Protein AF-A5CTD5-F1 (afdb_monomer)

Foldseek 3Di:
DDQDCAAPVDRDSQDQPSRHHPVRVLCLCPPDPDRDLVNVLVVQDDPVQCVLAVHDSVLSSQQCVLLSQAAPQPSHHGFNHFDFDCVAPHPDGHYLQGGLGRHHPVLNVVCVVQVLDLVSLVVCLVVVPVVNVSSVSSNVSSVQSVVCVVVVPSGDHPPPPDDD

Mean predicted aligned error: 7.8 Å

Structure (mmCIF, N/CA/C/O backbone):
data_AF-A5CTD5-F1
#
_entry.id   AF-A5CTD5-F1
#
loop_
_atom_site.group_PDB
_atom_site.id
_atom_site.type_symbol
_atom_site.label_atom_id
_atom_site.label_alt_id
_atom_site.label_comp_id
_atom_site.label_asym_id
_atom_site.label_entity_id
_atom_site.label_seq_id
_atom_site.pdbx_PDB_ins_co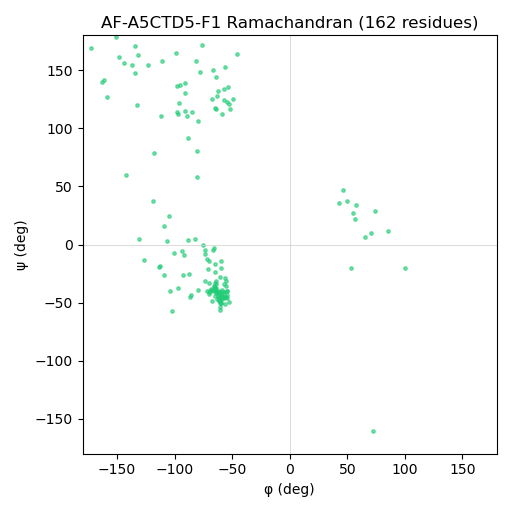de
_atom_site.Cartn_x
_atom_site.Cartn_y
_atom_site.Cartn_z
_atom_site.occupancy
_atom_site.B_iso_or_equiv
_atom_site.auth_seq_id
_atom_site.auth_comp_id
_atom_site.auth_asym_id
_atom_site.auth_atom_id
_atom_site.pdbx_PDB_model_num
ATOM 1 N N . MET A 1 1 ? 15.452 17.173 -16.304 1.00 39.34 1 MET A N 1
ATOM 2 C CA . MET A 1 1 ? 15.015 16.400 -17.486 1.00 39.34 1 MET A CA 1
ATOM 3 C C . MET A 1 1 ? 13.495 16.415 -17.515 1.00 39.34 1 MET A C 1
ATOM 5 O O . MET A 1 1 ? 12.887 16.078 -16.509 1.00 39.34 1 MET A O 1
ATOM 9 N N . SER A 1 2 ? 12.892 16.919 -18.594 1.00 44.25 2 SER A N 1
ATOM 10 C CA . SER A 1 2 ? 11.433 17.045 -18.726 1.00 44.25 2 SER A CA 1
ATOM 11 C C . SER A 1 2 ? 10.807 15.649 -18.751 1.00 44.25 2 SER A C 1
ATOM 13 O O . SER A 1 2 ? 11.133 14.856 -19.633 1.00 44.25 2 SER A O 1
ATOM 15 N N . VAL A 1 3 ? 9.967 15.326 -17.765 1.00 53.38 3 VAL A N 1
ATOM 16 C CA . VAL A 1 3 ? 9.230 14.055 -17.715 1.00 53.38 3 VAL A CA 1
ATOM 17 C C . VAL A 1 3 ? 8.412 13.957 -19.000 1.00 53.38 3 VAL A C 1
ATOM 19 O O . VAL A 1 3 ? 7.654 14.879 -19.314 1.00 53.38 3 VAL A O 1
ATOM 22 N N . LYS A 1 4 ? 8.584 12.877 -19.772 1.00 56.62 4 LYS A N 1
ATOM 23 C CA . LYS A 1 4 ? 7.749 12.619 -20.950 1.00 56.62 4 LYS A CA 1
ATOM 24 C C . LYS A 1 4 ? 6.283 12.706 -20.511 1.00 56.62 4 LYS A C 1
ATOM 26 O O . LYS A 1 4 ? 5.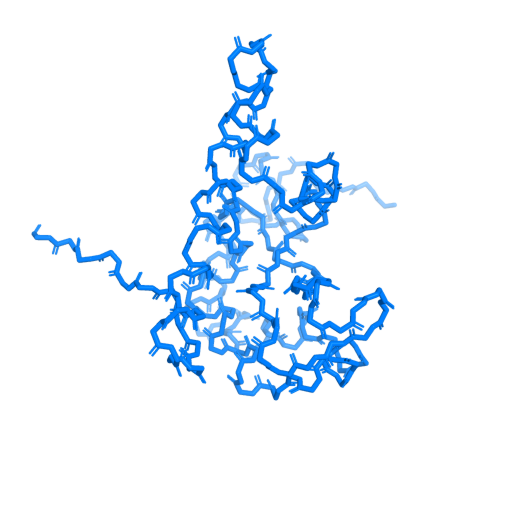851 11.950 -19.647 1.00 56.62 4 LYS A O 1
ATOM 31 N N . LYS A 1 5 ? 5.537 13.671 -21.062 1.00 76.69 5 LYS A N 1
ATOM 32 C CA . LYS A 1 5 ? 4.122 13.917 -20.715 1.00 76.69 5 LYS A CA 1
ATOM 33 C C . LYS A 1 5 ? 3.177 12.857 -21.287 1.00 76.69 5 LYS A C 1
ATOM 35 O O . LYS A 1 5 ? 1.979 12.912 -21.032 1.00 76.69 5 LYS A O 1
ATOM 40 N N . THR A 1 6 ? 3.712 11.934 -22.076 1.00 88.19 6 THR A N 1
ATOM 41 C CA . THR A 1 6 ? 3.002 10.871 -22.778 1.00 88.19 6 THR A CA 1
ATOM 42 C C . THR A 1 6 ? 3.771 9.567 -22.662 1.00 88.19 6 THR A C 1
ATOM 44 O O . THR A 1 6 ? 4.990 9.560 -22.455 1.00 88.19 6 THR A O 1
ATOM 47 N N . CYS A 1 7 ? 3.042 8.463 -22.775 1.00 88.69 7 CYS A N 1
ATOM 48 C CA . CYS A 1 7 ? 3.608 7.137 -22.690 1.00 88.69 7 CYS A CA 1
ATOM 49 C C . CYS A 1 7 ? 4.587 6.914 -23.846 1.00 88.69 7 CYS A C 1
ATOM 51 O O . CYS A 1 7 ? 4.375 7.392 -24.957 1.00 88.69 7 CYS A O 1
ATOM 53 N N . VAL A 1 8 ? 5.674 6.183 -23.598 1.00 86.81 8 VAL A N 1
ATOM 54 C CA . VAL A 1 8 ? 6.659 5.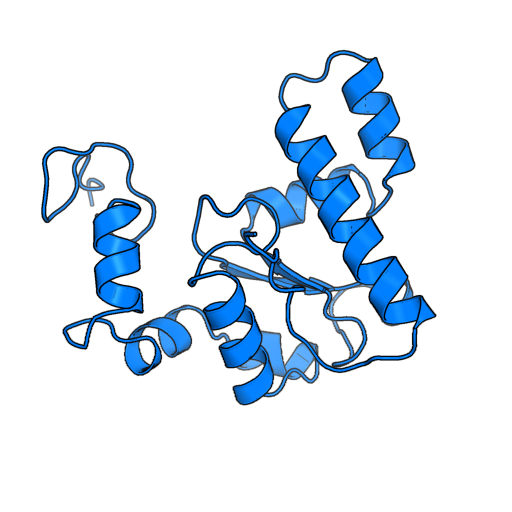873 -24.645 1.00 86.81 8 VAL A CA 1
ATOM 55 C C . VAL A 1 8 ? 6.133 4.893 -25.698 1.00 86.81 8 VAL A C 1
ATOM 57 O O . VAL A 1 8 ? 6.732 4.799 -26.764 1.00 86.81 8 VAL A O 1
ATOM 60 N N . HIS A 1 9 ? 5.015 4.216 -25.420 1.00 84.75 9 HIS A N 1
ATOM 61 C CA . HIS A 1 9 ? 4.379 3.249 -26.319 1.00 84.75 9 HIS A CA 1
ATOM 62 C C . HIS A 1 9 ? 3.013 3.709 -26.862 1.00 84.75 9 HIS A C 1
ATOM 64 O O . HIS A 1 9 ? 2.567 3.194 -27.882 1.00 84.75 9 HIS A O 1
ATOM 70 N N . CYS A 1 10 ? 2.343 4.693 -26.241 1.00 87.69 10 CYS A N 1
ATOM 71 C CA . CYS A 1 10 ? 1.040 5.185 -26.710 1.00 87.69 10 CYS A CA 1
ATOM 72 C C . CYS A 1 10 ? 0.770 6.660 -26.373 1.00 87.69 10 CYS A C 1
ATOM 74 O O . CYS A 1 10 ? 1.547 7.326 -25.696 1.00 87.69 10 CYS A O 1
ATOM 76 N N . ALA A 1 11 ? -0.386 7.174 -26.801 1.00 91.25 11 ALA A N 1
ATOM 77 C CA . ALA A 1 11 ? -0.785 8.567 -26.583 1.00 91.25 11 ALA A CA 1
ATOM 78 C C . ALA A 1 11 ? -1.245 8.893 -25.143 1.00 91.25 11 ALA A C 1
ATOM 80 O O . ALA A 1 11 ? -1.596 10.037 -24.855 1.00 91.25 11 ALA A O 1
ATOM 81 N N . SER A 1 12 ? -1.263 7.916 -24.227 1.00 88.81 12 SER A N 1
ATOM 82 C CA . SER A 1 12 ? -1.708 8.140 -22.846 1.00 88.81 12 SER A CA 1
ATOM 83 C C . SER A 1 12 ? -0.820 9.152 -22.127 1.00 88.81 12 SER A C 1
ATOM 85 O O . SER A 1 12 ? 0.400 9.021 -22.121 1.00 88.81 12 SER A O 1
ATOM 87 N N . THR A 1 13 ? -1.433 10.125 -21.456 1.00 89.12 13 THR A N 1
ATOM 88 C CA . THR A 1 13 ? -0.748 11.102 -20.593 1.00 89.12 13 THR A CA 1
ATOM 89 C C . THR A 1 13 ? -0.712 10.682 -19.121 1.00 89.12 13 THR A C 1
ATOM 91 O O . THR A 1 13 ? -0.079 11.338 -18.294 1.00 89.12 13 THR A O 1
ATOM 94 N N . ARG A 1 14 ? -1.380 9.574 -18.767 1.00 86.88 14 ARG A N 1
ATOM 95 C CA . ARG A 1 14 ? -1.373 9.005 -17.413 1.00 86.88 14 ARG A CA 1
ATOM 96 C C . ARG A 1 14 ? -0.213 8.031 -17.262 1.00 86.88 14 ARG A C 1
ATOM 98 O O . ARG A 1 14 ? -0.347 6.844 -17.554 1.00 86.88 14 ARG A O 1
ATOM 105 N N . ILE A 1 15 ? 0.912 8.562 -16.797 1.00 87.50 15 ILE A N 1
ATOM 106 C CA . ILE A 1 15 ? 2.147 7.818 -16.546 1.00 87.50 15 ILE A CA 1
ATOM 107 C C . ILE A 1 15 ? 2.173 7.314 -15.110 1.00 87.50 15 ILE A C 1
ATOM 109 O O . ILE A 1 15 ? 1.944 8.087 -14.181 1.00 87.50 15 ILE A O 1
ATOM 113 N N . VAL A 1 16 ? 2.470 6.025 -14.947 1.00 84.75 16 VAL A N 1
ATOM 114 C CA . VAL A 1 16 ? 2.566 5.369 -13.638 1.00 84.75 16 VAL A CA 1
ATOM 115 C C . VAL A 1 16 ? 4.004 5.011 -13.267 1.00 84.75 16 VAL A C 1
ATOM 117 O O . VAL A 1 16 ? 4.317 4.956 -12.083 1.00 84.75 16 VAL A O 1
ATOM 120 N N . PHE A 1 17 ? 4.889 4.814 -14.254 1.00 82.88 17 PHE A N 1
ATOM 121 C CA . PHE A 1 17 ? 6.292 4.462 -14.017 1.00 82.88 17 PHE A CA 1
ATOM 122 C C . PHE A 1 17 ? 7.174 4.791 -15.223 1.00 82.88 17 PHE A C 1
ATOM 124 O O . PHE A 1 17 ? 6.843 4.366 -16.317 1.00 82.88 17 PHE A O 1
ATOM 131 N N . GLU A 1 18 ? 8.265 5.544 -15.053 1.00 81.31 18 GLU A N 1
ATOM 132 C CA . GLU A 1 18 ? 9.312 5.779 -16.078 1.00 81.31 18 GLU A CA 1
ATOM 133 C C . GLU A 1 18 ? 8.833 6.060 -17.526 1.00 81.31 18 GLU A C 1
ATOM 135 O O . GLU A 1 18 ? 9.470 5.690 -18.508 1.00 81.31 18 GLU A O 1
ATOM 140 N N . GLY A 1 19 ? 7.708 6.763 -17.695 1.00 83.06 19 GLY A N 1
ATOM 141 C CA . GLY A 1 19 ? 7.141 7.039 -19.024 1.00 83.06 19 GLY A CA 1
ATOM 142 C C . GLY A 1 19 ? 6.235 5.931 -19.583 1.00 83.06 19 GLY A C 1
ATOM 143 O O . GLY A 1 19 ? 5.855 5.983 -20.748 1.00 83.06 19 GLY A O 1
ATOM 144 N N . LEU A 1 20 ? 5.840 4.954 -18.774 1.00 85.00 20 LEU A N 1
ATOM 145 C CA . LEU A 1 20 ? 4.847 3.925 -19.074 1.00 85.00 20 LEU A CA 1
ATOM 146 C C . LEU A 1 20 ? 3.486 4.305 -18.484 1.00 85.00 20 LEU A C 1
ATOM 148 O O . LEU A 1 20 ? 3.388 4.751 -17.335 1.00 85.00 20 LEU A O 1
ATOM 152 N N . CYS A 1 21 ? 2.420 4.118 -19.264 1.00 89.12 21 CYS A N 1
ATOM 153 C CA . CYS A 1 21 ? 1.064 4.106 -18.724 1.00 89.12 21 CYS A CA 1
ATOM 154 C C . CYS A 1 21 ? 0.785 2.773 -18.016 1.00 89.12 21 CYS A C 1
ATOM 156 O O . CYS A 1 21 ? 1.582 1.845 -18.111 1.00 89.12 21 CYS A O 1
ATOM 158 N N . ARG A 1 22 ? -0.354 2.667 -17.317 1.00 86.81 22 ARG A N 1
ATOM 159 C CA . ARG A 1 22 ? -0.730 1.443 -16.586 1.00 86.81 22 ARG A CA 1
ATOM 160 C C . ARG A 1 22 ? -0.678 0.191 -17.462 1.00 86.81 22 ARG A C 1
ATOM 162 O O . ARG A 1 22 ? -0.109 -0.799 -17.036 1.00 86.81 22 ARG A O 1
ATOM 169 N N . GLU A 1 23 ? -1.283 0.245 -18.642 1.00 85.25 23 GLU A N 1
ATOM 170 C CA . GLU A 1 23 ? -1.365 -0.892 -19.565 1.00 85.25 23 GLU A CA 1
ATOM 171 C C . GLU A 1 23 ? 0.026 -1.365 -19.985 1.00 85.25 23 GLU A C 1
ATOM 173 O O . GLU A 1 23 ? 0.401 -2.483 -19.661 1.00 85.25 23 GLU A O 1
ATOM 178 N N . HIS A 1 24 ? 0.844 -0.475 -20.551 1.00 84.50 24 HIS A N 1
ATOM 179 C CA . HIS A 1 24 ? 2.206 -0.830 -20.951 1.00 84.50 24 HIS A CA 1
ATOM 180 C C . HIS A 1 24 ? 3.101 -1.205 -19.762 1.00 84.50 24 HIS A C 1
ATOM 182 O O . HIS A 1 24 ? 3.967 -2.057 -19.906 1.00 84.50 24 HIS A O 1
ATOM 188 N N . TYR A 1 25 ? 2.895 -0.631 -18.569 1.00 85.56 25 TYR A N 1
ATOM 189 C CA . TYR A 1 25 ? 3.568 -1.108 -17.357 1.00 85.56 25 TYR A CA 1
ATOM 190 C C . TYR A 1 25 ? 3.181 -2.562 -17.057 1.00 85.56 25 TYR A C 1
ATOM 192 O O . TYR A 1 25 ? 4.059 -3.392 -16.855 1.00 85.56 25 TYR A O 1
ATOM 200 N N . LEU A 1 26 ? 1.892 -2.898 -17.076 1.00 78.56 26 LEU A N 1
ATOM 201 C CA . LEU A 1 26 ? 1.429 -4.262 -16.813 1.00 78.56 26 LEU A CA 1
ATOM 202 C C . LEU A 1 26 ? 1.881 -5.259 -17.880 1.00 78.56 26 LEU A C 1
ATOM 204 O O . LEU A 1 26 ? 2.294 -6.359 -17.530 1.00 78.56 26 LEU A O 1
ATOM 208 N N . GLU A 1 27 ? 1.872 -4.878 -19.156 1.00 74.19 27 GLU A N 1
ATOM 209 C CA . GLU A 1 27 ? 2.460 -5.686 -20.229 1.00 74.19 27 GLU A CA 1
ATOM 210 C C . GLU A 1 27 ? 3.923 -5.988 -19.929 1.00 74.19 27 GLU A C 1
ATOM 212 O O . GLU A 1 27 ? 4.339 -7.143 -19.998 1.00 74.19 27 GLU A O 1
ATOM 217 N N . THR A 1 28 ? 4.694 -4.985 -19.490 1.00 69.62 28 THR A N 1
ATOM 218 C CA . THR A 1 28 ? 6.070 -5.255 -19.079 1.00 69.62 28 THR A CA 1
ATOM 219 C C . THR A 1 28 ? 6.111 -6.265 -17.930 1.00 69.62 28 THR A C 1
ATOM 221 O O . THR A 1 28 ? 6.755 -7.300 -18.089 1.00 69.62 28 THR A O 1
ATOM 224 N N . VAL A 1 29 ? 5.331 -6.050 -16.858 1.00 66.69 29 VAL A N 1
ATOM 225 C CA . VAL A 1 29 ? 5.251 -6.950 -15.693 1.00 66.69 29 VAL A CA 1
ATOM 226 C C . VAL A 1 29 ? 4.891 -8.380 -16.087 1.00 66.69 29 VAL A C 1
ATOM 228 O O . VAL A 1 29 ? 5.412 -9.290 -15.460 1.00 66.69 29 VAL A O 1
ATOM 231 N N . PHE A 1 30 ? 4.045 -8.623 -17.090 1.00 62.44 30 PHE A N 1
ATOM 232 C CA . PHE A 1 30 ? 3.462 -9.952 -17.314 1.00 62.44 30 PHE A CA 1
ATOM 233 C C . PHE A 1 30 ? 3.880 -10.669 -18.603 1.00 62.44 30 PHE A C 1
ATOM 235 O O . PHE A 1 30 ? 3.791 -11.897 -18.646 1.00 62.44 30 PHE A O 1
ATOM 242 N N . THR A 1 31 ? 4.401 -9.981 -19.625 1.00 55.06 31 THR A N 1
ATOM 243 C CA . THR A 1 31 ? 4.751 -10.600 -20.916 1.00 55.06 31 THR A CA 1
ATOM 244 C C . THR A 1 31 ? 6.245 -10.496 -21.230 1.00 55.06 31 THR A C 1
ATOM 246 O O . THR A 1 31 ? 6.651 -9.661 -22.020 1.00 55.06 31 THR A O 1
ATOM 249 N N . GLY A 1 32 ? 7.074 -11.360 -20.630 1.00 51.94 32 GLY A N 1
ATOM 250 C CA . GLY A 1 32 ? 8.316 -11.954 -21.185 1.00 51.94 32 GLY A CA 1
ATOM 251 C C . GLY A 1 32 ? 9.482 -11.123 -21.784 1.00 51.94 32 GLY A C 1
ATOM 252 O O . GLY A 1 32 ? 10.588 -11.655 -21.840 1.00 51.94 32 GLY A O 1
ATOM 253 N N . GLN A 1 33 ? 9.316 -9.869 -22.215 1.00 50.12 33 GLN A N 1
ATOM 254 C CA . GLN A 1 33 ? 10.333 -8.921 -22.713 1.00 50.12 33 GLN A CA 1
ATOM 255 C C . GLN A 1 33 ? 9.741 -7.487 -22.649 1.00 50.12 33 GLN A C 1
ATOM 257 O O . GLN A 1 33 ? 8.581 -7.333 -23.016 1.00 50.12 33 GLN A O 1
ATOM 262 N N . PRO A 1 34 ? 10.468 -6.405 -22.292 1.00 48.19 34 PRO A N 1
ATOM 263 C CA . PRO A 1 34 ? 11.768 -6.289 -21.651 1.00 48.19 34 PRO A CA 1
ATOM 264 C C . PRO A 1 34 ? 11.666 -5.880 -20.170 1.00 48.19 34 PRO A C 1
ATOM 266 O O . PRO A 1 34 ? 12.634 -5.339 -19.660 1.00 48.19 34 PRO A O 1
ATOM 269 N N . LEU A 1 35 ? 10.558 -6.119 -19.451 1.00 53.12 35 LEU A N 1
ATOM 270 C CA . LEU A 1 35 ? 10.597 -6.075 -17.978 1.00 53.12 35 LEU A CA 1
ATOM 271 C C . LEU A 1 35 ? 9.711 -7.156 -17.326 1.00 53.12 35 LEU A C 1
ATOM 273 O O . LEU A 1 35 ? 8.821 -6.832 -16.555 1.00 53.12 35 LEU A O 1
ATOM 277 N N . SER A 1 36 ? 9.971 -8.444 -17.597 1.00 60.25 36 SER A N 1
ATOM 278 C CA . SER A 1 36 ? 9.328 -9.566 -16.871 1.00 60.25 36 SER A CA 1
ATOM 279 C C . SER A 1 36 ? 9.322 -9.354 -15.338 1.00 60.25 36 SER A C 1
ATOM 281 O O . SER A 1 36 ? 10.132 -8.561 -14.843 1.00 60.25 36 SER A O 1
ATOM 283 N N . PRO A 1 37 ? 8.517 -10.078 -14.528 1.00 55.97 37 PRO A N 1
ATOM 284 C CA . PRO A 1 37 ? 8.538 -9.883 -13.076 1.00 55.97 37 PRO A CA 1
ATOM 285 C C . PRO A 1 37 ? 9.934 -10.082 -12.470 1.00 55.97 37 PRO A C 1
ATOM 287 O O . PRO A 1 37 ? 10.267 -9.452 -11.473 1.00 55.97 37 PRO A O 1
ATOM 290 N N . ASP A 1 38 ? 10.770 -10.917 -13.098 1.00 60.38 38 ASP A N 1
ATOM 291 C CA . ASP A 1 38 ? 12.181 -11.117 -12.749 1.00 60.38 38 ASP A CA 1
ATOM 292 C C . ASP A 1 38 ? 13.064 -9.880 -12.947 1.00 60.38 38 ASP A C 1
ATOM 294 O O . ASP A 1 38 ? 14.101 -9.764 -12.299 1.00 60.38 38 ASP A O 1
ATOM 298 N N . VAL A 1 39 ? 12.652 -8.956 -13.813 1.00 63.78 39 VAL A N 1
ATOM 299 C CA . VAL A 1 39 ? 13.342 -7.699 -14.126 1.00 63.78 39 VAL A CA 1
ATOM 300 C C . VAL A 1 39 ? 1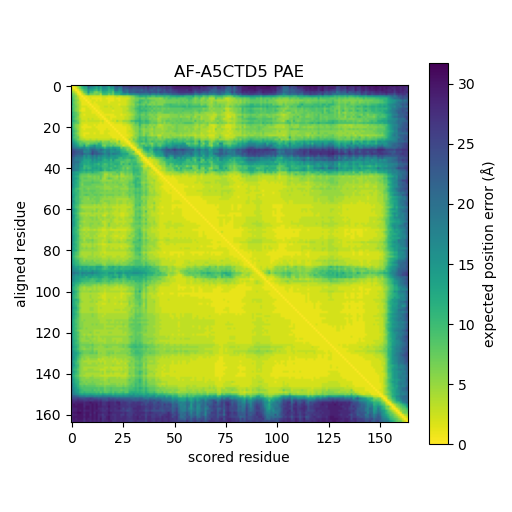2.759 -6.526 -13.334 1.00 63.78 39 VAL A C 1
ATOM 302 O O . VAL A 1 39 ? 13.523 -5.687 -12.861 1.00 63.78 39 VAL A O 1
ATOM 305 N N . LEU A 1 40 ? 11.437 -6.475 -13.126 1.00 63.94 40 LEU A N 1
ATOM 306 C CA . LEU A 1 40 ? 10.802 -5.395 -12.355 1.00 63.94 40 LEU A CA 1
ATOM 307 C C . LEU A 1 40 ? 10.904 -5.572 -10.848 1.00 63.94 40 LEU A C 1
ATOM 309 O O . LEU A 1 40 ? 11.116 -4.587 -10.147 1.00 63.94 40 LEU A O 1
ATOM 313 N N . GLU A 1 41 ? 10.765 -6.794 -10.327 1.00 67.94 41 GLU A N 1
ATOM 314 C CA . GLU A 1 41 ? 10.865 -7.027 -8.884 1.00 67.94 41 GLU A CA 1
ATOM 315 C C . GLU A 1 41 ? 12.176 -6.480 -8.300 1.00 67.94 41 GLU A C 1
ATOM 317 O O . GLU A 1 41 ? 12.085 -5.772 -7.302 1.00 67.94 41 GLU A O 1
ATOM 322 N N . PRO A 1 42 ? 13.359 -6.664 -8.926 1.00 70.06 42 PRO A N 1
ATOM 323 C CA . PRO A 1 42 ? 14.592 -6.009 -8.490 1.00 70.06 42 PRO A CA 1
ATOM 324 C C . PRO A 1 42 ? 14.533 -4.477 -8.402 1.00 70.06 42 PRO A C 1
ATOM 326 O O . PRO A 1 42 ? 15.215 -3.909 -7.555 1.00 70.06 42 PRO A O 1
ATOM 329 N N . LEU A 1 43 ? 13.746 -3.801 -9.250 1.00 72.44 43 LEU A N 1
ATOM 330 C CA . LEU A 1 43 ? 13.614 -2.336 -9.229 1.00 72.44 43 LEU A CA 1
ATOM 331 C C . LEU A 1 43 ? 12.776 -1.851 -8.041 1.00 72.44 43 LEU A C 1
ATOM 333 O O . LEU A 1 43 ? 13.020 -0.769 -7.511 1.00 72.44 43 LEU A O 1
ATOM 337 N N . PHE A 1 44 ? 11.805 -2.659 -7.609 1.00 80.19 44 PHE A N 1
ATOM 338 C CA . PHE A 1 44 ? 10.922 -2.347 -6.481 1.00 80.19 44 PHE A CA 1
ATOM 339 C C . PHE A 1 44 ? 11.339 -3.049 -5.178 1.00 80.19 44 PHE A C 1
ATOM 341 O O . PHE A 1 44 ? 10.806 -2.754 -4.109 1.00 80.19 44 PHE A O 1
ATOM 348 N N . PHE A 1 45 ? 12.319 -3.953 -5.241 1.00 86.69 45 PHE A N 1
ATOM 349 C CA . PHE A 1 45 ? 12.889 -4.641 -4.094 1.00 86.69 45 PHE A CA 1
ATOM 350 C C . PHE A 1 45 ? 14.061 -3.855 -3.515 1.00 86.69 45 PHE A C 1
ATOM 352 O O . PHE A 1 45 ? 15.157 -3.803 -4.068 1.00 86.69 45 PHE A O 1
ATOM 359 N N . ASN A 1 46 ? 13.852 -3.302 -2.324 1.00 89.38 46 ASN A N 1
ATOM 360 C CA . ASN A 1 46 ? 14.925 -2.711 -1.540 1.00 89.38 46 ASN A CA 1
ATOM 361 C C . ASN A 1 46 ? 15.429 -3.727 -0.492 1.00 89.38 46 ASN A C 1
ATOM 363 O O . ASN A 1 46 ? 14.698 -4.000 0.467 1.00 89.38 46 ASN A O 1
ATOM 367 N N . PRO A 1 47 ? 16.669 -4.250 -0.605 1.00 89.06 47 PRO A N 1
ATOM 368 C CA . PRO A 1 47 ? 17.184 -5.269 0.311 1.00 89.06 47 PRO A CA 1
ATOM 369 C C . PRO A 1 47 ? 17.343 -4.755 1.746 1.00 89.06 47 PRO A C 1
ATOM 371 O O . PRO A 1 47 ? 17.109 -5.509 2.688 1.00 89.06 47 PRO A O 1
ATOM 374 N N . TRP A 1 48 ? 17.678 -3.474 1.930 1.00 89.94 48 TRP A N 1
ATOM 375 C CA . TRP A 1 48 ? 17.792 -2.861 3.255 1.00 89.94 48 TRP A CA 1
ATOM 376 C C . TRP A 1 48 ? 16.433 -2.770 3.935 1.00 89.94 48 TRP A C 1
ATOM 378 O O . TRP A 1 48 ? 16.274 -3.203 5.074 1.00 89.94 48 TRP A O 1
ATOM 388 N N . SER A 1 49 ? 15.431 -2.269 3.211 1.00 89.88 49 SER A N 1
ATOM 389 C CA . SER A 1 49 ? 14.060 -2.210 3.717 1.00 89.88 49 SER A CA 1
ATOM 390 C C . SER A 1 49 ? 13.532 -3.614 4.017 1.00 89.88 49 SER A C 1
ATOM 392 O O . SER A 1 49 ? 13.015 -3.861 5.104 1.00 89.88 49 SER A O 1
ATOM 394 N N . ALA A 1 50 ? 13.724 -4.574 3.109 1.00 90.75 50 ALA A N 1
ATOM 395 C CA . ALA A 1 50 ? 13.298 -5.954 3.313 1.00 90.75 50 ALA A CA 1
ATOM 396 C C . ALA A 1 50 ? 13.959 -6.592 4.549 1.00 90.75 50 ALA A C 1
ATOM 398 O O . ALA A 1 50 ? 13.267 -7.212 5.362 1.00 90.75 50 ALA A O 1
ATOM 399 N N . ALA A 1 51 ? 15.265 -6.378 4.745 1.00 90.44 51 ALA A N 1
ATOM 400 C CA . ALA A 1 51 ? 15.998 -6.857 5.914 1.00 90.44 51 ALA A CA 1
ATOM 401 C C . ALA A 1 51 ? 15.453 -6.263 7.223 1.00 90.44 51 ALA A C 1
ATOM 403 O O . ALA A 1 51 ? 15.186 -7.017 8.163 1.00 90.44 51 ALA A O 1
ATOM 404 N N . SER A 1 52 ? 15.177 -4.954 7.263 1.00 91.25 52 SER A N 1
ATOM 405 C CA . SER A 1 52 ? 14.571 -4.283 8.427 1.00 91.25 52 SER A CA 1
ATOM 406 C C . SER A 1 52 ? 13.195 -4.837 8.804 1.00 91.25 52 SER A C 1
ATOM 408 O O . SER A 1 52 ? 12.772 -4.683 9.947 1.00 91.25 52 SER A O 1
ATOM 410 N N . HIS A 1 53 ? 12.511 -5.511 7.875 1.00 91.75 53 HIS A N 1
ATOM 411 C CA . HIS A 1 53 ? 11.212 -6.152 8.096 1.00 91.75 53 HIS A CA 1
ATOM 412 C C . HIS A 1 53 ? 11.285 -7.681 8.174 1.00 91.75 53 HIS A C 1
ATOM 414 O O . HIS A 1 53 ? 10.249 -8.336 8.295 1.00 91.75 53 HIS A O 1
ATOM 420 N N . ARG A 1 54 ? 12.484 -8.278 8.094 1.00 92.12 54 ARG A N 1
ATOM 421 C CA . ARG A 1 54 ? 12.687 -9.735 7.976 1.00 92.12 54 ARG A CA 1
ATOM 422 C C . ARG A 1 54 ? 11.822 -10.347 6.865 1.00 92.12 54 ARG A C 1
ATOM 424 O O . ARG A 1 54 ? 11.260 -11.433 7.019 1.00 92.12 54 ARG A O 1
ATOM 431 N N . LEU A 1 55 ? 11.669 -9.607 5.769 1.00 91.12 55 LEU A N 1
ATOM 432 C CA . LEU A 1 55 ? 10.895 -10.001 4.604 1.00 91.12 55 LEU A CA 1
ATOM 433 C C . LEU A 1 55 ? 11.817 -10.728 3.624 1.00 91.12 55 LEU A C 1
ATOM 435 O O . LEU A 1 55 ? 12.741 -10.126 3.085 1.00 91.12 55 LEU A O 1
ATOM 439 N N . SER A 1 56 ? 11.575 -12.020 3.385 1.00 91.00 56 SER A N 1
ATOM 440 C CA . SER A 1 56 ? 12.329 -12.745 2.359 1.00 91.00 56 SER A CA 1
ATOM 441 C C . SER A 1 56 ? 11.998 -12.211 0.966 1.00 91.00 56 SER A C 1
ATOM 443 O O . SER A 1 56 ? 10.868 -11.782 0.709 1.00 91.00 56 SER A O 1
ATOM 445 N N . ARG A 1 57 ? 12.967 -12.293 0.050 1.00 88.25 57 ARG A N 1
ATOM 446 C CA . ARG A 1 57 ? 12.776 -11.901 -1.350 1.00 88.25 57 ARG A CA 1
ATOM 447 C C . ARG A 1 57 ? 11.624 -12.664 -2.008 1.00 88.25 57 ARG A C 1
ATOM 449 O O . ARG A 1 57 ? 10.781 -12.055 -2.651 1.00 88.25 57 ARG A O 1
ATOM 456 N N . ASP A 1 58 ? 11.492 -13.963 -1.744 1.00 87.44 58 ASP A N 1
ATOM 457 C CA . ASP A 1 58 ? 10.380 -14.762 -2.280 1.00 87.44 58 ASP A CA 1
ATOM 458 C C . ASP A 1 58 ? 9.013 -14.304 -1.761 1.00 87.44 58 ASP A C 1
ATOM 460 O O . ASP A 1 58 ? 8.020 -14.316 -2.490 1.00 87.44 58 ASP A O 1
ATOM 464 N N . ARG A 1 59 ? 8.927 -13.888 -0.487 1.00 88.69 59 ARG A N 1
ATOM 465 C CA . ARG A 1 59 ? 7.682 -13.334 0.063 1.00 88.69 59 ARG A CA 1
ATOM 466 C C . ARG A 1 59 ? 7.395 -11.963 -0.543 1.00 88.69 59 ARG A C 1
ATOM 468 O O . ARG A 1 59 ? 6.251 -11.726 -0.911 1.00 88.69 59 ARG A O 1
ATOM 475 N N . HIS A 1 60 ? 8.405 -11.107 -0.686 1.00 91.44 60 HIS A N 1
ATOM 476 C CA . HIS A 1 60 ? 8.273 -9.823 -1.376 1.00 91.44 60 HIS A CA 1
ATOM 477 C C . HIS A 1 60 ? 7.749 -10.011 -2.806 1.00 91.44 60 HIS A C 1
ATOM 479 O O . HIS A 1 60 ? 6.715 -9.451 -3.161 1.00 91.44 60 HIS A O 1
ATOM 485 N N . ARG A 1 61 ? 8.384 -10.893 -3.584 1.00 87.06 61 ARG A N 1
ATOM 486 C CA . ARG A 1 61 ? 7.972 -11.224 -4.949 1.00 87.06 61 ARG A CA 1
ATOM 487 C C . ARG A 1 61 ? 6.536 -11.734 -5.021 1.00 87.06 61 ARG A C 1
ATOM 489 O O . ARG A 1 61 ? 5.779 -11.279 -5.869 1.00 87.06 61 ARG A O 1
ATOM 496 N N . ARG A 1 62 ? 6.129 -12.650 -4.133 1.00 87.62 62 ARG A N 1
ATOM 497 C CA . ARG A 1 62 ? 4.736 -13.132 -4.091 1.00 87.62 62 ARG A CA 1
ATOM 498 C C . ARG A 1 62 ? 3.744 -12.007 -3.818 1.00 87.62 62 ARG A C 1
ATOM 500 O O . ARG A 1 62 ? 2.692 -11.979 -4.443 1.00 87.62 62 ARG A O 1
ATOM 507 N N . MET A 1 63 ? 4.075 -11.085 -2.914 1.00 90.75 63 MET A N 1
ATOM 508 C CA . MET A 1 63 ? 3.231 -9.920 -2.642 1.00 90.75 63 MET A CA 1
ATOM 509 C C . MET A 1 63 ? 3.134 -9.001 -3.861 1.00 90.75 63 MET A C 1
ATOM 511 O O . MET A 1 63 ? 2.035 -8.586 -4.199 1.00 90.75 63 MET A O 1
ATOM 515 N N . PHE A 1 64 ? 4.261 -8.737 -4.526 1.00 89.25 64 PHE A N 1
ATOM 516 C CA . PHE A 1 64 ? 4.322 -7.918 -5.736 1.00 89.25 64 PHE A CA 1
ATOM 517 C C . PHE A 1 64 ? 3.484 -8.519 -6.870 1.00 89.25 64 PHE A C 1
ATOM 519 O O . PHE A 1 64 ? 2.663 -7.834 -7.467 1.00 89.25 64 PHE A O 1
ATOM 526 N N . LEU A 1 65 ? 3.634 -9.818 -7.135 1.00 84.56 65 LEU A N 1
ATOM 527 C CA . LEU A 1 65 ? 2.870 -10.516 -8.172 1.00 84.56 65 LEU A CA 1
ATOM 528 C C . LEU A 1 65 ? 1.371 -10.540 -7.877 1.00 84.56 65 LEU A C 1
ATOM 530 O O . LEU A 1 65 ? 0.564 -10.360 -8.783 1.00 84.56 65 LEU A O 1
ATOM 534 N N . ALA A 1 66 ? 0.991 -10.747 -6.618 1.00 86.56 66 ALA A N 1
ATOM 535 C CA . ALA A 1 66 ? -0.412 -10.866 -6.249 1.00 86.56 66 ALA A CA 1
ATOM 536 C C . ALA A 1 66 ? -1.186 -9.539 -6.312 1.00 86.56 66 ALA A C 1
ATOM 538 O O . ALA A 1 66 ? -2.411 -9.545 -6.249 1.00 86.56 66 ALA A O 1
ATOM 539 N N . THR A 1 67 ? -0.485 -8.414 -6.439 1.00 87.88 67 THR A N 1
ATOM 540 C CA . THR A 1 67 ? -1.072 -7.095 -6.700 1.00 87.88 67 THR A CA 1
ATOM 541 C C . THR A 1 67 ? -0.769 -6.607 -8.111 1.00 87.88 67 THR A C 1
ATOM 543 O O . THR A 1 67 ? -0.901 -5.418 -8.387 1.00 87.88 67 THR A O 1
ATOM 546 N N . GLU A 1 68 ? -0.332 -7.497 -9.000 1.00 85.06 68 GLU A N 1
ATOM 547 C CA . GLU A 1 68 ? 0.027 -7.161 -10.377 1.00 85.06 68 GLU A CA 1
ATOM 548 C C . GLU A 1 68 ? 1.117 -6.090 -10.506 1.00 85.06 68 GLU A C 1
ATOM 550 O O . GLU A 1 68 ? 1.110 -5.251 -11.402 1.00 85.06 68 GLU A O 1
ATOM 555 N N . GLY A 1 69 ? 2.060 -6.087 -9.566 1.00 85.81 69 GLY A N 1
ATOM 556 C CA . GLY A 1 69 ? 3.098 -5.067 -9.466 1.00 85.81 69 GLY A CA 1
ATOM 557 C C . GLY A 1 69 ? 2.579 -3.705 -9.007 1.00 85.81 69 GLY A C 1
ATOM 558 O O . GLY A 1 69 ? 3.316 -2.728 -9.025 1.00 85.81 69 GLY A O 1
ATOM 559 N N . MET A 1 70 ? 1.325 -3.612 -8.565 1.00 90.06 70 MET A N 1
ATOM 560 C CA . MET A 1 70 ? 0.720 -2.373 -8.086 1.00 90.06 70 MET A CA 1
ATOM 561 C C . MET A 1 70 ? 0.727 -2.284 -6.561 1.00 90.06 70 MET A C 1
ATOM 563 O O . MET A 1 70 ? 0.914 -3.256 -5.831 1.00 90.06 70 MET A O 1
ATOM 567 N N . CYS A 1 71 ? 0.487 -1.079 -6.060 1.00 95.12 71 CYS A N 1
ATOM 568 C CA . CYS A 1 71 ? 0.235 -0.802 -4.657 1.00 95.12 71 CYS A CA 1
ATOM 569 C C . CYS A 1 71 ? -0.926 -1.661 -4.143 1.00 95.12 71 CYS A C 1
ATOM 571 O O . CYS A 1 71 ? -2.053 -1.514 -4.612 1.00 95.12 71 CYS A O 1
ATOM 573 N N . GLY A 1 72 ? -0.678 -2.460 -3.106 1.00 95.75 72 GLY A N 1
ATOM 574 C CA . GLY A 1 72 ? -1.664 -3.343 -2.480 1.00 95.75 72 GLY A CA 1
ATOM 575 C C . GLY A 1 72 ? -2.828 -2.641 -1.775 1.00 95.75 72 GLY A C 1
ATOM 576 O O . GLY A 1 72 ? -3.723 -3.318 -1.286 1.00 95.75 72 GLY A O 1
ATOM 577 N N . LEU A 1 73 ? -2.834 -1.303 -1.727 1.00 96.56 73 LEU A N 1
ATOM 578 C CA . LEU A 1 73 ? -3.973 -0.510 -1.257 1.00 96.56 73 LEU A CA 1
ATOM 579 C C . LEU A 1 73 ? -4.760 0.099 -2.423 1.00 96.56 73 LEU A C 1
ATOM 581 O O . LEU A 1 73 ? -5.967 -0.100 -2.521 1.00 96.56 73 LEU A O 1
ATOM 585 N N . CYS A 1 74 ? -4.120 0.888 -3.295 1.00 95.56 74 CYS A N 1
ATOM 586 C CA . CYS A 1 74 ? -4.858 1.636 -4.320 1.00 95.56 74 CYS A CA 1
ATOM 587 C C . CYS A 1 74 ? -4.997 0.913 -5.661 1.00 95.56 74 CYS A C 1
ATOM 589 O O . CYS A 1 74 ? -5.956 1.213 -6.372 1.00 95.56 74 CYS A O 1
ATOM 591 N N . LEU A 1 75 ? -4.068 0.008 -5.997 1.00 92.62 75 LEU A N 1
ATOM 592 C CA . LEU A 1 75 ? -3.932 -0.667 -7.297 1.00 92.62 75 LEU A CA 1
ATOM 593 C C . LEU A 1 75 ? -3.778 0.283 -8.508 1.00 92.62 75 LEU A C 1
ATOM 595 O O . LEU A 1 75 ? -4.072 -0.086 -9.642 1.00 92.62 75 LEU A O 1
ATOM 599 N N . VAL A 1 76 ? -3.332 1.524 -8.271 1.00 89.06 76 VAL A N 1
ATOM 600 C CA . VAL A 1 76 ? -3.184 2.562 -9.317 1.00 89.06 76 VAL A CA 1
ATOM 601 C C . VAL A 1 76 ? -1.729 2.786 -9.727 1.00 89.06 76 VAL A C 1
ATOM 603 O O . VAL A 1 76 ? -1.453 3.010 -10.900 1.00 89.06 76 VAL A O 1
ATOM 606 N N . MET A 1 77 ? -0.817 2.774 -8.756 1.00 90.38 77 MET A N 1
ATOM 607 C CA . MET A 1 77 ? 0.607 3.069 -8.939 1.00 90.38 77 MET A CA 1
ATOM 608 C C . MET A 1 77 ? 1.437 1.881 -8.457 1.00 90.38 77 MET A C 1
ATOM 610 O O . MET A 1 77 ? 0.965 1.189 -7.547 1.00 90.38 77 MET A O 1
ATOM 614 N N . PRO A 1 78 ? 2.660 1.682 -8.972 1.00 90.19 78 PRO A N 1
ATOM 615 C CA . PRO A 1 78 ? 3.596 0.717 -8.410 1.00 90.19 78 PRO A CA 1
ATOM 616 C C . PRO A 1 78 ? 3.870 0.977 -6.919 1.00 90.19 78 PRO A C 1
ATOM 618 O O . PRO A 1 78 ? 3.729 2.113 -6.452 1.00 90.19 78 PRO A O 1
ATOM 621 N N . PRO A 1 79 ? 4.221 -0.054 -6.139 1.00 92.88 79 PRO A N 1
ATOM 622 C CA . PRO A 1 79 ? 4.599 0.117 -4.748 1.00 92.88 79 PRO A CA 1
ATOM 623 C C . PRO A 1 79 ? 6.030 0.650 -4.629 1.00 92.88 79 PRO A C 1
ATOM 625 O O . PRO A 1 79 ? 6.899 0.294 -5.419 1.00 92.88 79 PRO A O 1
ATOM 628 N N . GLU A 1 80 ? 6.298 1.436 -3.588 1.00 92.38 80 GLU A N 1
ATOM 629 C CA . GLU A 1 80 ? 7.657 1.899 -3.267 1.00 92.38 80 GLU A CA 1
ATOM 630 C C . GLU A 1 80 ? 8.073 1.589 -1.820 1.00 92.38 80 GLU A C 1
ATOM 632 O O . GLU A 1 80 ? 9.250 1.699 -1.476 1.00 92.38 80 GLU A O 1
ATOM 637 N N . VAL A 1 81 ? 7.129 1.212 -0.948 1.00 93.62 81 VAL A N 1
ATOM 638 C CA . VAL A 1 81 ? 7.392 0.982 0.479 1.00 93.62 81 VAL A CA 1
ATOM 639 C C . VAL A 1 81 ? 6.757 -0.311 0.989 1.00 93.62 81 VAL A C 1
ATOM 641 O O . VAL A 1 81 ? 5.683 -0.725 0.546 1.00 93.62 81 VAL A O 1
ATOM 644 N N . ILE A 1 82 ? 7.428 -0.938 1.959 1.00 95.12 82 ILE A N 1
ATOM 645 C CA . ILE A 1 82 ? 6.895 -2.069 2.724 1.00 95.12 82 ILE A CA 1
ATOM 646 C C . ILE A 1 82 ? 6.074 -1.493 3.872 1.00 95.12 82 ILE A C 1
ATOM 648 O O . ILE A 1 82 ? 6.621 -0.866 4.777 1.00 95.12 82 ILE A O 1
ATOM 652 N N . ASP A 1 83 ? 4.770 -1.725 3.837 1.00 96.00 83 ASP A N 1
ATOM 653 C CA . ASP A 1 83 ? 3.861 -1.303 4.889 1.00 96.00 83 ASP A CA 1
ATOM 654 C C . ASP A 1 83 ? 3.696 -2.398 5.948 1.00 96.00 83 ASP A C 1
ATOM 656 O O . ASP A 1 83 ? 3.600 -3.596 5.642 1.00 96.00 83 ASP A O 1
ATOM 660 N N . HIS A 1 84 ? 3.664 -1.991 7.216 1.00 94.12 84 HIS A N 1
ATOM 661 C CA . HIS A 1 84 ? 3.580 -2.914 8.334 1.00 94.12 84 HIS A CA 1
ATOM 662 C C . HIS A 1 84 ? 2.817 -2.342 9.531 1.00 94.12 84 HIS A C 1
ATOM 664 O O . HIS A 1 84 ? 2.637 -1.140 9.682 1.00 94.12 84 HIS A O 1
ATOM 670 N N . ASP A 1 85 ? 2.376 -3.237 10.409 1.00 93.62 85 ASP A N 1
ATOM 671 C CA . ASP A 1 85 ? 1.653 -2.891 11.628 1.00 93.62 85 ASP A CA 1
ATOM 672 C C . ASP A 1 85 ? 2.596 -2.413 12.744 1.00 93.62 85 ASP A C 1
ATOM 674 O O . ASP A 1 85 ? 3.285 -3.211 13.394 1.00 93.62 85 ASP A O 1
ATOM 678 N N . HIS A 1 86 ? 2.586 -1.103 13.001 1.00 90.94 86 HIS A N 1
ATOM 679 C CA . HIS A 1 86 ? 3.392 -0.463 14.042 1.00 90.94 86 HIS A CA 1
ATOM 680 C C . HIS A 1 86 ? 3.022 -0.897 15.469 1.00 90.94 86 HIS A C 1
ATOM 682 O O . HIS A 1 86 ? 3.829 -0.724 16.381 1.00 90.94 86 HIS A O 1
ATOM 688 N N . LYS A 1 87 ? 1.850 -1.507 15.700 1.00 89.88 87 LYS A N 1
ATOM 689 C CA . LYS A 1 87 ? 1.516 -2.072 17.021 1.00 89.88 87 LYS A CA 1
ATOM 690 C C . LYS A 1 87 ? 2.328 -3.329 17.331 1.00 89.88 87 LYS A C 1
ATOM 692 O O . LYS A 1 87 ? 2.456 -3.693 18.494 1.00 89.88 87 LYS A O 1
ATOM 697 N N . CYS A 1 88 ? 2.867 -3.996 16.307 1.00 87.94 88 CYS A N 1
ATOM 698 C CA . CYS A 1 88 ? 3.663 -5.208 16.474 1.00 87.94 88 CYS A CA 1
ATOM 699 C C . CYS A 1 88 ? 5.146 -4.920 16.755 1.00 87.94 88 CYS A C 1
ATOM 701 O O . CYS A 1 88 ? 5.739 -5.604 17.587 1.00 87.94 88 CYS A O 1
ATOM 703 N N . CYS A 1 89 ? 5.768 -3.977 16.038 1.00 82.62 89 CYS A N 1
ATOM 704 C CA . CYS A 1 89 ? 7.222 -3.744 16.107 1.00 82.62 89 CYS A CA 1
ATOM 705 C C . CYS A 1 89 ? 7.629 -2.273 16.304 1.00 82.62 89 CYS A C 1
ATOM 707 O O . CYS A 1 89 ? 8.820 -1.984 16.350 1.00 82.62 89 CYS A O 1
ATOM 709 N N . GLY A 1 90 ? 6.681 -1.350 16.489 1.00 84.31 90 GLY A N 1
ATOM 710 C CA . GLY A 1 90 ? 6.986 0.078 16.593 1.00 84.31 90 GLY A CA 1
ATOM 711 C C . GLY A 1 90 ? 7.385 0.688 15.248 1.00 84.31 90 GLY A C 1
ATOM 712 O O . GLY A 1 90 ? 7.058 0.147 14.199 1.00 84.31 90 GLY A O 1
ATOM 713 N N . ILE A 1 91 ? 8.054 1.843 15.277 1.00 82.56 91 ILE A N 1
ATOM 714 C CA . ILE A 1 91 ? 8.475 2.581 14.076 1.00 82.56 91 ILE A CA 1
ATOM 715 C C . ILE A 1 91 ? 9.927 2.218 13.732 1.00 82.56 91 ILE A C 1
ATOM 717 O O . ILE A 1 91 ? 10.789 2.193 14.609 1.00 82.56 91 ILE A O 1
ATOM 721 N N . GLY A 1 92 ? 10.212 2.005 12.445 1.00 78.06 92 GLY A N 1
ATOM 722 C CA . GLY A 1 92 ? 11.573 1.899 11.897 1.00 78.06 92 GLY A CA 1
ATOM 723 C C . GLY A 1 92 ? 12.075 0.475 11.644 1.00 78.06 92 GLY A C 1
ATOM 724 O O . GLY A 1 92 ? 12.970 0.294 10.820 1.00 78.06 92 GLY A O 1
ATOM 725 N N . TYR A 1 93 ? 11.480 -0.537 12.275 1.00 84.12 93 TYR A N 1
ATOM 726 C CA . TYR A 1 93 ? 11.758 -1.948 12.003 1.00 84.12 93 TYR A CA 1
ATOM 727 C C . TYR A 1 93 ? 10.486 -2.788 12.119 1.00 84.12 93 TYR A C 1
ATOM 729 O O . TYR A 1 93 ? 9.542 -2.432 12.818 1.00 84.12 93 TYR A O 1
ATOM 737 N N . GLY A 1 94 ? 10.478 -3.936 11.44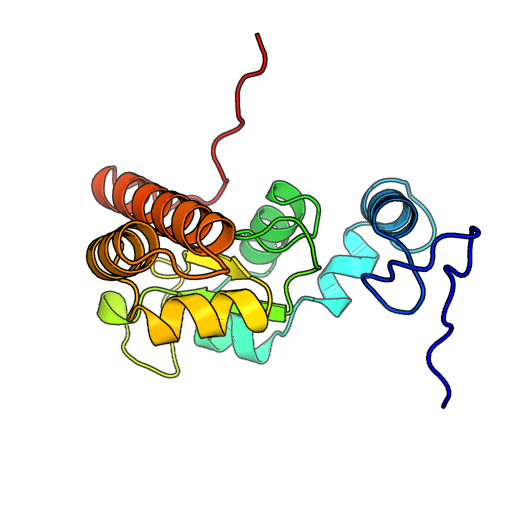8 1.00 86.62 94 GLY A N 1
ATOM 738 C CA . GLY A 1 94 ? 9.361 -4.867 11.440 1.00 86.62 94 GLY A CA 1
ATOM 739 C C . GLY A 1 94 ? 9.799 -6.312 11.639 1.00 86.62 94 GLY A C 1
ATOM 740 O O . GLY A 1 94 ? 10.976 -6.670 11.595 1.00 86.62 94 GLY A O 1
ATOM 741 N N . CYS A 1 95 ? 8.815 -7.181 11.822 1.00 85.56 95 CYS A N 1
ATOM 742 C CA . CYS A 1 95 ? 8.986 -8.617 11.680 1.00 85.56 95 CYS A CA 1
ATOM 743 C C . CYS A 1 95 ? 8.232 -9.106 10.440 1.00 85.56 95 CYS A C 1
ATOM 745 O O . CYS A 1 95 ? 7.240 -8.506 10.026 1.00 85.56 95 CYS A O 1
ATOM 747 N N . GLY A 1 96 ? 8.625 -10.259 9.896 1.00 84.62 96 GLY A N 1
ATOM 748 C CA . GLY A 1 96 ? 7.980 -10.807 8.696 1.00 84.62 96 GLY A CA 1
ATOM 749 C C . GLY A 1 96 ? 6.476 -11.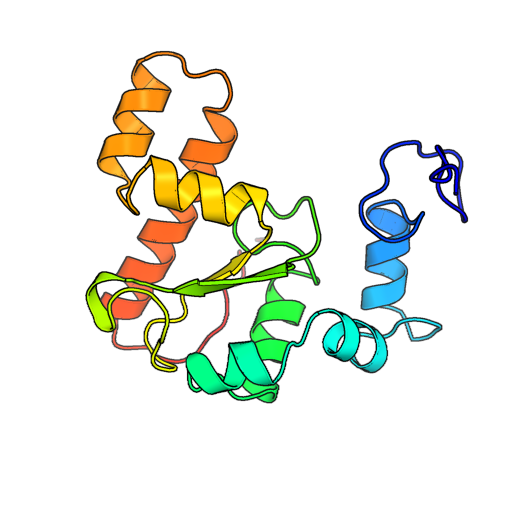083 8.860 1.00 84.62 96 GLY A C 1
ATOM 750 O O . GLY A 1 96 ? 5.774 -11.269 7.870 1.00 84.62 96 GLY A O 1
ATOM 751 N N . ARG A 1 97 ? 5.969 -11.079 10.103 1.00 87.75 97 ARG A N 1
ATOM 752 C CA . ARG A 1 97 ? 4.551 -11.266 10.450 1.00 87.75 97 ARG A CA 1
ATOM 753 C C . ARG A 1 97 ? 3.729 -9.977 10.445 1.00 87.75 97 ARG A C 1
ATOM 755 O O . ARG A 1 97 ? 2.516 -10.070 10.303 1.00 87.75 97 ARG A O 1
ATOM 762 N N . CYS A 1 98 ? 4.348 -8.814 10.654 1.00 91.94 98 CYS A N 1
ATOM 763 C CA . CYS A 1 98 ? 3.626 -7.539 10.728 1.00 91.94 98 CYS A CA 1
ATOM 764 C C . CYS A 1 98 ? 3.531 -6.829 9.379 1.00 91.94 98 CYS A C 1
ATOM 766 O O . CYS A 1 98 ? 2.812 -5.844 9.270 1.00 91.94 98 CYS A O 1
ATOM 768 N N . VAL A 1 99 ? 4.240 -7.321 8.360 1.00 93.69 99 VAL A N 1
ATOM 769 C CA . VAL A 1 99 ? 4.150 -6.809 6.991 1.00 93.69 99 VAL A CA 1
ATOM 770 C C . VAL A 1 99 ? 2.746 -7.052 6.444 1.00 93.69 99 VAL A C 1
ATOM 772 O O . VAL A 1 99 ? 2.348 -8.209 6.259 1.00 93.69 99 VAL A O 1
ATOM 775 N N . ARG A 1 100 ? 2.047 -5.952 6.151 1.00 95.25 100 ARG A N 1
ATOM 776 C CA . ARG A 1 100 ? 0.684 -5.925 5.611 1.00 95.25 100 ARG A CA 1
ATOM 777 C C . ARG A 1 100 ? 0.691 -6.013 4.084 1.00 95.25 100 ARG A C 1
ATOM 779 O O . ARG A 1 100 ? -0.041 -6.817 3.519 1.00 95.25 100 ARG A O 1
ATOM 786 N N . GLY A 1 101 ? 1.565 -5.253 3.422 1.00 94.88 101 GLY A N 1
ATOM 787 C CA . GLY A 1 101 ? 1.528 -5.084 1.969 1.00 94.88 101 GLY A CA 1
ATOM 788 C C . GLY A 1 101 ? 2.727 -4.319 1.413 1.00 94.88 101 GLY A C 1
ATOM 789 O O . GLY A 1 101 ? 3.505 -3.724 2.157 1.00 94.88 101 GLY A O 1
ATOM 790 N N . LEU A 1 102 ? 2.863 -4.336 0.087 1.00 95.88 102 LEU A N 1
ATOM 791 C CA . LEU A 1 102 ? 3.703 -3.392 -0.649 1.00 95.88 102 LEU A CA 1
ATOM 792 C C . LEU A 1 102 ? 2.791 -2.267 -1.126 1.00 95.88 102 LEU A C 1
ATOM 794 O O . LEU A 1 102 ? 1.798 -2.532 -1.802 1.00 95.88 102 LEU A O 1
ATOM 798 N N . VAL A 1 103 ? 3.073 -1.024 -0.753 1.00 97.19 103 VAL A N 1
ATOM 799 C CA . VAL A 1 103 ? 2.18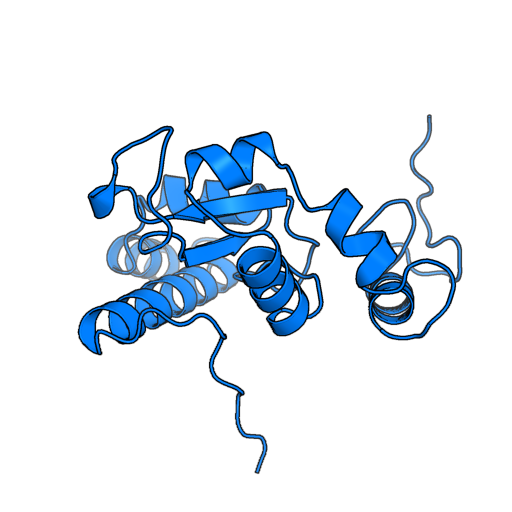6 0.108 -1.055 1.00 97.19 103 VAL A CA 1
ATOM 800 C C . VAL A 1 103 ? 2.965 1.273 -1.641 1.00 97.19 103 VAL A C 1
ATOM 802 O O . VAL A 1 103 ? 4.189 1.338 -1.533 1.00 97.19 103 VAL A O 1
ATOM 805 N N . CYS A 1 104 ? 2.250 2.207 -2.267 1.00 96.12 104 CYS A N 1
ATOM 806 C CA . CYS A 1 104 ? 2.868 3.437 -2.727 1.00 96.12 104 CYS A CA 1
ATOM 807 C C . CYS A 1 104 ? 3.016 4.470 -1.600 1.00 96.12 104 CYS A C 1
ATOM 809 O O . CYS A 1 104 ? 2.249 4.454 -0.629 1.00 96.12 104 CYS A O 1
ATOM 811 N N . VAL A 1 105 ? 3.936 5.429 -1.744 1.00 95.19 105 VAL A N 1
ATOM 812 C CA . VAL A 1 105 ? 4.214 6.468 -0.724 1.00 95.19 105 VAL A CA 1
ATOM 813 C C . VAL A 1 105 ? 2.948 7.237 -0.328 1.00 95.19 105 VAL A C 1
ATOM 815 O O . VAL A 1 105 ? 2.713 7.526 0.847 1.00 95.19 105 VAL A O 1
ATOM 818 N N . SER A 1 106 ? 2.086 7.542 -1.301 1.00 96.25 106 SER A N 1
ATOM 819 C CA . SER A 1 106 ? 0.827 8.256 -1.053 1.00 96.25 106 SER A CA 1
ATOM 820 C C . SER A 1 106 ? -0.128 7.464 -0.157 1.00 96.25 106 SER A C 1
ATOM 822 O O . SER A 1 106 ? -0.751 8.039 0.737 1.00 96.25 106 SER A O 1
ATOM 824 N N . CYS A 1 107 ? -0.224 6.151 -0.378 1.00 98.06 107 CYS A N 1
ATOM 825 C CA . CYS A 1 107 ? -1.063 5.262 0.421 1.00 98.06 107 CYS A CA 1
ATOM 826 C C . CYS A 1 107 ? -0.474 5.040 1.817 1.00 98.06 107 CYS A C 1
ATOM 828 O O . CYS A 1 107 ? -1.211 5.097 2.795 1.00 98.06 107 CYS A O 1
ATOM 830 N N . ASN A 1 108 ? 0.848 4.898 1.933 1.00 97.06 108 ASN A N 1
ATOM 831 C CA . ASN A 1 108 ? 1.521 4.828 3.231 1.00 97.06 108 ASN A CA 1
ATOM 832 C C . ASN A 1 108 ? 1.267 6.088 4.079 1.00 97.06 108 ASN A C 1
ATOM 834 O O . ASN A 1 108 ? 0.890 6.011 5.246 1.00 97.06 108 ASN A O 1
ATOM 838 N N . ASN A 1 109 ? 1.376 7.272 3.471 1.00 96.81 109 ASN A N 1
ATOM 839 C CA . ASN A 1 109 ? 1.090 8.534 4.157 1.00 96.81 109 ASN A CA 1
ATOM 840 C C . ASN A 1 109 ? -0.388 8.674 4.544 1.00 96.81 109 ASN A C 1
ATOM 842 O O . ASN A 1 109 ? -0.702 9.253 5.584 1.00 96.81 109 ASN A O 1
ATOM 846 N N . LEU A 1 110 ? -1.310 8.170 3.718 1.00 97.25 110 LEU A N 1
ATOM 847 C CA . LEU A 1 110 ? -2.730 8.102 4.064 1.00 97.25 110 LEU A CA 1
ATOM 848 C C . LEU A 1 110 ? -2.943 7.256 5.327 1.00 97.25 110 LEU A C 1
ATOM 850 O O . LEU A 1 110 ? -3.587 7.743 6.255 1.00 97.25 110 LEU A O 1
ATOM 854 N N . LEU A 1 111 ? -2.373 6.045 5.374 1.00 97.44 111 LEU A N 1
ATOM 855 C CA . LEU A 1 111 ? -2.440 5.142 6.531 1.00 97.44 111 LEU A CA 1
ATOM 856 C C . LEU A 1 111 ? -1.892 5.815 7.799 1.00 97.44 111 LEU A C 1
ATOM 858 O O . LEU A 1 111 ? -2.559 5.810 8.835 1.00 97.44 111 LEU A O 1
ATOM 862 N N . GLY A 1 112 ? -0.751 6.504 7.690 1.00 95.31 112 GLY A N 1
ATOM 863 C CA . GLY A 1 112 ? -0.174 7.286 8.786 1.00 95.31 112 GLY A CA 1
ATOM 864 C C . GLY A 1 112 ? -1.095 8.405 9.293 1.00 95.31 112 GLY A C 1
ATOM 865 O O . GLY A 1 112 ? -1.291 8.541 10.499 1.00 95.31 112 GLY A O 1
ATOM 866 N N . ARG A 1 113 ? -1.743 9.169 8.399 1.00 96.00 113 ARG A N 1
ATOM 867 C CA . ARG A 1 113 ? -2.687 10.250 8.775 1.00 96.00 113 ARG A CA 1
ATOM 868 C C . ARG A 1 113 ? -3.929 9.741 9.505 1.00 96.00 113 ARG A C 1
ATOM 870 O O . ARG A 1 113 ? -4.467 10.424 10.381 1.00 96.00 113 ARG A O 1
ATOM 877 N N . ILE A 1 114 ? -4.397 8.546 9.150 1.00 97.06 114 ILE A N 1
ATOM 878 C CA . ILE A 1 114 ? -5.490 7.879 9.867 1.00 97.06 114 ILE A CA 1
ATOM 879 C C . ILE A 1 114 ? -4.992 7.028 11.041 1.00 97.06 114 ILE A C 1
ATOM 881 O O . ILE A 1 114 ? -5.816 6.383 11.681 1.00 97.06 114 ILE A O 1
ATOM 885 N N . HIS A 1 115 ? -3.690 7.039 11.349 1.00 95.25 115 HIS A N 1
ATOM 886 C CA . HIS A 1 115 ? -3.047 6.228 12.389 1.00 95.25 115 HIS A CA 1
ATOM 887 C C . HIS A 1 115 ? -3.485 4.761 12.350 1.00 95.25 115 HIS A C 1
ATOM 889 O O . HIS A 1 115 ? -3.895 4.204 13.370 1.00 95.25 115 HIS A O 1
ATOM 895 N N . ASP A 1 116 ? -3.486 4.169 11.154 1.00 95.44 116 ASP A N 1
ATOM 896 C CA . ASP A 1 116 ? -3.868 2.770 10.946 1.00 95.44 116 ASP A CA 1
ATOM 897 C C . ASP A 1 116 ? -5.271 2.419 11.494 1.00 95.44 116 ASP A C 1
ATOM 899 O O . ASP A 1 116 ? -5.533 1.284 11.892 1.00 95.44 116 ASP A O 1
ATOM 903 N N . SER A 1 117 ? -6.186 3.398 11.566 1.00 96.44 117 SER A N 1
ATOM 904 C CA . SER A 1 117 ? -7.505 3.241 12.186 1.00 96.44 117 SER A CA 1
ATOM 905 C C . SER A 1 117 ? -8.638 3.293 11.154 1.00 96.44 117 SER A C 1
ATOM 907 O O . SER A 1 117 ? -8.982 4.382 10.674 1.00 96.44 117 SER A O 1
ATOM 909 N N . PRO A 1 118 ? -9.321 2.158 10.897 1.00 97.62 118 PRO A N 1
ATOM 910 C CA . PRO A 1 118 ? -10.529 2.135 10.072 1.00 97.62 118 PRO A CA 1
ATOM 911 C C . PRO A 1 118 ? -11.622 3.072 10.605 1.00 97.62 118 PRO A C 1
ATOM 913 O O . PRO A 1 118 ? -12.334 3.717 9.841 1.00 97.62 118 PRO A O 1
ATOM 916 N N . ALA A 1 119 ? -11.724 3.219 11.930 1.00 98.19 119 ALA A N 1
ATOM 917 C CA . ALA A 1 119 ? -12.682 4.128 12.554 1.00 98.19 119 ALA A CA 1
ATOM 918 C C . ALA A 1 119 ? -12.402 5.605 12.219 1.00 98.19 119 ALA A C 1
ATOM 920 O O . ALA A 1 119 ? -13.339 6.372 12.005 1.00 98.19 119 ALA A O 1
ATOM 921 N N . ARG A 1 120 ? -11.128 6.017 12.138 1.00 98.19 120 ARG A N 1
ATOM 922 C CA . ARG A 1 120 ? -10.764 7.384 11.720 1.00 98.19 120 ARG A CA 1
ATOM 923 C C . ARG A 1 120 ? -11.064 7.615 10.242 1.00 98.19 120 ARG A C 1
ATOM 925 O O . ARG A 1 120 ? -11.596 8.668 9.906 1.00 98.19 120 ARG A O 1
ATOM 932 N N . ALA A 1 121 ? -10.796 6.627 9.390 1.00 98.00 121 ALA A N 1
ATOM 933 C CA . ALA A 1 121 ? -11.178 6.674 7.980 1.00 98.00 121 ALA A CA 1
ATOM 934 C C . ALA A 1 121 ? -12.702 6.827 7.807 1.00 98.00 121 ALA A C 1
ATOM 936 O O . ALA A 1 121 ? -13.140 7.735 7.104 1.00 98.00 121 ALA A O 1
ATOM 937 N N . ARG A 1 122 ? -13.513 6.040 8.533 1.00 98.56 122 ARG A N 1
ATOM 938 C CA . ARG A 1 122 ? -14.986 6.152 8.523 1.00 98.56 122 ARG A CA 1
ATOM 939 C C . ARG A 1 122 ? -15.483 7.542 8.927 1.00 98.56 122 ARG A C 1
ATOM 941 O O . ARG A 1 122 ? -16.389 8.069 8.291 1.00 98.56 122 ARG A O 1
ATOM 948 N N . LYS A 1 123 ? -14.866 8.169 9.937 1.00 98.44 123 LYS A N 1
ATOM 949 C CA . LYS A 1 123 ? -15.197 9.550 10.336 1.00 98.44 123 LYS A CA 1
ATOM 950 C C . LYS A 1 123 ? -14.908 10.567 9.227 1.00 98.44 123 LYS A C 1
ATOM 952 O O . LYS A 1 123 ? -15.713 11.465 9.020 1.00 98.44 123 LYS A O 1
ATOM 957 N N . LEU A 1 124 ? -13.786 10.427 8.517 1.00 97.94 124 LEU A N 1
ATOM 958 C CA . LEU A 1 124 ? -13.435 11.314 7.401 1.00 97.94 124 LEU A CA 1
ATOM 959 C C . LEU A 1 124 ? -14.393 11.147 6.215 1.00 97.94 124 LEU A C 1
ATOM 961 O O . LEU A 1 124 ? -14.806 12.145 5.632 1.00 97.94 124 LEU A O 1
ATOM 965 N N . ILE A 1 125 ? -14.789 9.910 5.899 1.00 98.31 125 ILE A N 1
ATOM 966 C CA . ILE A 1 125 ? -15.800 9.628 4.867 1.00 98.31 125 ILE A CA 1
ATOM 967 C C . ILE A 1 125 ? -17.130 10.293 5.235 1.00 98.31 125 ILE A C 1
ATOM 969 O O . ILE A 1 125 ? -17.674 11.051 4.438 1.00 98.31 125 ILE A O 1
ATOM 973 N N . ALA A 1 126 ? -17.612 10.088 6.465 1.00 98.31 126 ALA A N 1
ATOM 974 C CA . ALA A 1 126 ? -18.855 10.695 6.945 1.00 98.31 126 ALA A CA 1
ATOM 975 C C . ALA A 1 126 ? -18.814 12.236 6.947 1.00 98.31 126 ALA A C 1
ATOM 977 O O . ALA A 1 126 ? -19.845 12.880 6.785 1.00 98.31 126 ALA A O 1
ATOM 978 N N . ALA A 1 127 ? -17.626 12.829 7.098 1.00 97.94 127 ALA A N 1
ATOM 979 C CA . ALA A 1 127 ? -17.405 14.272 7.019 1.00 97.94 127 ALA A CA 1
ATOM 980 C C . ALA A 1 127 ? -17.254 14.807 5.578 1.00 97.94 127 ALA A C 1
ATOM 982 O O . ALA A 1 127 ? -16.942 15.983 5.401 1.00 97.94 127 ALA A O 1
ATOM 983 N N . GLY A 1 128 ? -17.432 13.970 4.549 1.00 97.69 128 GLY A N 1
ATOM 984 C CA . GLY A 1 128 ? -17.341 14.383 3.147 1.00 97.69 128 GLY A CA 1
ATOM 985 C C . GLY A 1 128 ? -15.913 14.644 2.662 1.00 97.69 128 GLY A C 1
ATOM 986 O O . GLY A 1 128 ? -15.703 15.479 1.784 1.00 97.69 128 GLY A O 1
ATOM 987 N N . HIS A 1 129 ? -14.908 13.968 3.233 1.00 96.75 129 HIS A N 1
ATOM 988 C CA . HIS A 1 129 ? -13.520 14.149 2.808 1.00 96.75 129 HIS A CA 1
ATOM 989 C C . HIS A 1 129 ? -13.359 13.845 1.301 1.00 96.75 129 HIS A C 1
ATOM 991 O O . HIS A 1 129 ? -13.796 12.787 0.846 1.00 96.75 129 HIS A O 1
ATOM 997 N N . PRO A 1 130 ? -12.654 14.688 0.519 1.00 95.19 130 PRO A N 1
ATOM 998 C CA . PRO A 1 130 ? -12.580 14.578 -0.948 1.00 95.19 130 PRO A CA 1
ATOM 999 C C . PRO A 1 130 ? -11.851 13.328 -1.467 1.00 95.19 130 PRO A C 1
ATOM 1001 O O . PRO A 1 130 ? -11.772 13.111 -2.669 1.00 95.19 130 PRO A O 1
ATOM 1004 N N . ARG A 1 131 ? -11.285 12.518 -0.567 1.00 93.62 131 ARG A N 1
ATOM 1005 C CA . ARG A 1 131 ? -10.636 11.231 -0.868 1.00 93.62 131 ARG A CA 1
ATOM 1006 C C . ARG A 1 131 ? -11.328 10.063 -0.165 1.00 93.62 131 ARG A C 1
ATOM 1008 O O . ARG A 1 131 ? -10.653 9.195 0.389 1.00 93.62 131 ARG A O 1
ATOM 1015 N N . ALA A 1 132 ? -12.657 10.108 -0.073 1.00 96.44 132 ALA A N 1
ATOM 1016 C CA . ALA A 1 132 ? -13.460 9.065 0.564 1.00 96.44 132 ALA A CA 1
ATOM 1017 C C . ALA A 1 132 ? -13.166 7.675 -0.028 1.00 96.44 132 ALA A C 1
ATOM 1019 O O . ALA A 1 132 ? -12.952 6.730 0.724 1.00 96.44 132 ALA A O 1
ATOM 1020 N N . ASP A 1 133 ? -12.996 7.593 -1.348 1.00 96.69 133 ASP A N 1
ATOM 1021 C CA . ASP A 1 133 ? -12.591 6.393 -2.088 1.00 96.69 133 ASP A CA 1
ATOM 1022 C C . ASP A 1 133 ? -11.283 5.769 -1.558 1.00 96.69 133 ASP 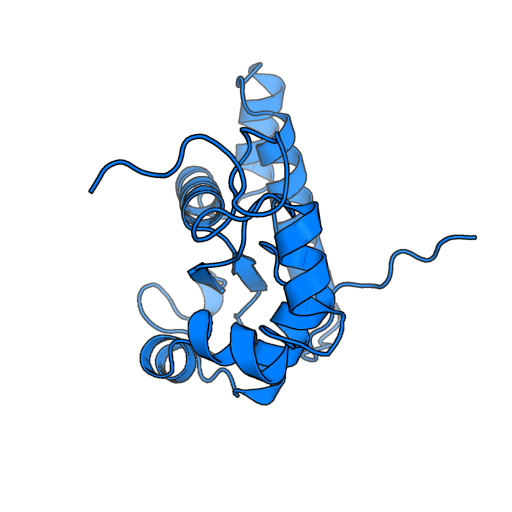A C 1
ATOM 1024 O O . ASP A 1 133 ? -11.194 4.567 -1.316 1.00 96.69 133 ASP A O 1
ATOM 1028 N N . TYR A 1 134 ? -10.254 6.581 -1.304 1.00 96.56 134 TYR A N 1
ATOM 1029 C CA . TYR A 1 134 ? -8.995 6.094 -0.734 1.00 96.56 134 TYR A CA 1
ATOM 1030 C C . TYR A 1 134 ? -9.152 5.664 0.730 1.00 96.56 134 TYR A C 1
ATOM 1032 O O . TYR A 1 134 ? -8.471 4.736 1.170 1.00 96.56 134 TYR A O 1
ATOM 1040 N N . HIS A 1 135 ? -10.027 6.322 1.494 1.00 98.12 135 HIS A N 1
ATOM 1041 C CA . HIS A 1 135 ? -10.323 5.926 2.870 1.00 98.12 135 HIS A CA 1
ATOM 1042 C C . HIS A 1 135 ? -11.075 4.593 2.938 1.00 98.12 135 HIS A C 1
ATOM 1044 O O . HIS A 1 135 ? -10.761 3.784 3.808 1.00 98.12 135 HIS A O 1
ATOM 1050 N N . GLU A 1 136 ? -11.996 4.332 2.011 1.00 98.25 136 GLU A N 1
ATOM 1051 C CA . GLU A 1 136 ? -12.663 3.034 1.868 1.00 98.25 136 GLU A CA 1
ATOM 1052 C C . GLU A 1 136 ? -11.650 1.933 1.552 1.00 98.25 136 GLU A C 1
ATOM 1054 O O . GLU A 1 136 ? -11.586 0.934 2.267 1.00 98.25 136 GLU A O 1
ATOM 1059 N N . LYS A 1 137 ? -10.756 2.162 0.580 1.00 97.69 137 LYS A N 1
ATOM 1060 C CA . LYS A 1 137 ? -9.669 1.216 0.274 1.00 97.69 137 LYS A CA 1
ATOM 1061 C C . LYS A 1 137 ? -8.753 0.965 1.474 1.00 97.69 137 LYS A C 1
ATOM 1063 O O . LYS A 1 137 ? -8.347 -0.170 1.711 1.00 97.69 137 LYS A O 1
ATOM 1068 N N . ALA A 1 138 ? -8.441 2.001 2.256 1.00 98.06 138 ALA A N 1
ATOM 1069 C CA . ALA A 1 138 ? -7.642 1.856 3.471 1.00 98.06 138 ALA A CA 1
ATOM 1070 C C . ALA A 1 138 ? -8.352 1.017 4.544 1.00 98.06 138 ALA A C 1
ATOM 1072 O O . ALA A 1 138 ? -7.697 0.228 5.221 1.00 98.06 138 ALA A O 1
ATOM 1073 N N . ILE A 1 139 ? -9.674 1.157 4.687 1.00 98.44 139 ILE A N 1
ATOM 1074 C CA . ILE A 1 139 ? -10.480 0.313 5.578 1.00 98.44 139 ILE A CA 1
ATOM 1075 C C . ILE A 1 139 ? -10.377 -1.147 5.136 1.00 98.44 139 ILE A C 1
ATOM 1077 O O . ILE A 1 139 ? -9.951 -1.977 5.934 1.00 98.44 139 ILE A O 1
ATOM 1081 N N . THR A 1 140 ? -10.668 -1.444 3.866 1.00 97.38 140 THR A N 1
ATOM 1082 C CA . THR A 1 140 ? -10.583 -2.808 3.319 1.00 97.38 140 THR A CA 1
ATOM 1083 C C . THR A 1 140 ? -9.197 -3.415 3.523 1.00 97.38 140 THR A C 1
ATOM 1085 O O . THR A 1 140 ? -9.078 -4.550 3.976 1.00 97.38 140 THR A O 1
ATOM 1088 N N . TYR A 1 141 ? -8.143 -2.648 3.245 1.00 97.00 141 TYR A N 1
ATOM 1089 C CA . TYR A 1 141 ? -6.757 -3.074 3.417 1.00 97.00 141 TYR A CA 1
ATOM 1090 C C . TYR A 1 141 ? -6.421 -3.442 4.875 1.00 97.00 141 TYR A C 1
ATOM 1092 O O . TYR A 1 141 ? -5.823 -4.487 5.142 1.00 97.00 141 TYR A O 1
ATOM 1100 N N . LEU A 1 142 ? -6.826 -2.603 5.834 1.00 96.56 142 LEU A N 1
ATOM 1101 C CA . LEU A 1 142 ? -6.584 -2.832 7.262 1.00 96.56 142 LEU A CA 1
ATOM 1102 C C . LEU A 1 142 ? -7.418 -3.999 7.810 1.00 96.56 142 LEU A C 1
ATOM 1104 O O . LEU A 1 142 ? -6.897 -4.807 8.583 1.00 96.56 142 LEU A O 1
ATOM 1108 N N . ASP A 1 143 ? -8.679 -4.106 7.392 1.00 96.00 143 ASP A N 1
ATOM 1109 C CA . ASP A 1 143 ? -9.593 -5.167 7.819 1.00 96.00 143 ASP A CA 1
ATOM 1110 C C . ASP A 1 143 ? -9.151 -6.534 7.259 1.00 96.00 143 ASP A C 1
ATOM 1112 O O . ASP A 1 143 ? -9.142 -7.524 7.994 1.00 96.00 143 ASP A O 1
ATOM 1116 N N . ALA A 1 144 ? -8.671 -6.588 6.009 1.00 91.69 144 ALA A N 1
ATOM 1117 C CA . ALA A 1 144 ? -8.101 -7.802 5.419 1.00 91.69 144 ALA A CA 1
ATOM 1118 C C . ALA A 1 144 ? -6.886 -8.312 6.213 1.00 91.69 144 ALA A C 1
ATOM 1120 O O . ALA A 1 144 ? -6.800 -9.498 6.536 1.00 91.69 144 ALA A O 1
ATOM 1121 N N . TYR A 1 145 ? -5.969 -7.420 6.604 1.00 92.12 145 TYR A N 1
ATOM 1122 C CA . TYR A 1 145 ? -4.843 -7.795 7.46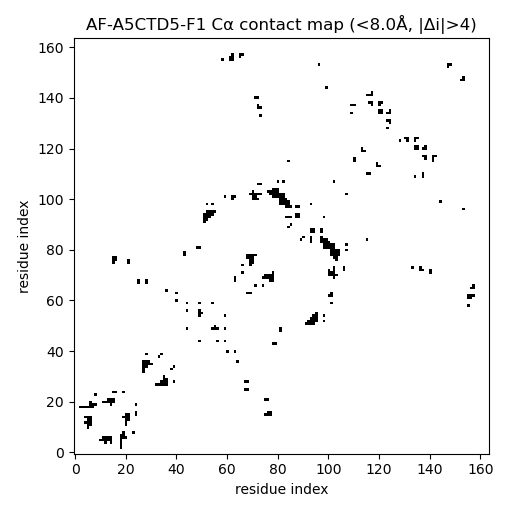3 1.00 92.12 145 TYR A CA 1
ATOM 1123 C C . TYR A 1 145 ? -5.301 -8.269 8.851 1.00 92.12 145 TYR A C 1
ATOM 1125 O O . TYR A 1 145 ? -4.781 -9.264 9.365 1.00 92.12 145 TYR A O 1
ATOM 1133 N N . ALA A 1 146 ? -6.282 -7.595 9.460 1.00 91.31 146 ALA A N 1
ATOM 1134 C CA . ALA A 1 146 ? -6.823 -7.991 10.758 1.00 91.31 146 ALA A CA 1
ATOM 1135 C C . ALA A 1 146 ? -7.446 -9.398 10.715 1.00 91.31 146 ALA A C 1
ATOM 1137 O O . ALA A 1 146 ? -7.216 -10.193 11.628 1.00 91.31 146 ALA A O 1
ATOM 1138 N N . ALA A 1 147 ? -8.155 -9.734 9.634 1.00 89.81 147 ALA A N 1
ATOM 1139 C CA . ALA A 1 147 ? -8.717 -11.064 9.418 1.00 89.81 147 ALA A CA 1
ATOM 1140 C C . ALA A 1 147 ? -7.622 -12.140 9.299 1.00 89.81 147 ALA A C 1
ATOM 1142 O O . ALA A 1 147 ? -7.678 -13.159 9.988 1.00 89.81 147 ALA A O 1
ATOM 1143 N N . VAL A 1 148 ? -6.576 -11.887 8.505 1.00 84.69 148 VAL A N 1
ATOM 1144 C CA . VAL A 1 148 ? -5.423 -12.798 8.361 1.00 84.69 148 VAL A CA 1
ATOM 1145 C C . VAL A 1 148 ? -4.711 -13.016 9.702 1.00 84.69 148 VAL A C 1
ATOM 1147 O O . VAL A 1 148 ? -4.368 -14.146 10.056 1.00 84.69 148 VAL A O 1
ATOM 1150 N N . ARG A 1 149 ? -4.532 -11.945 10.486 1.00 83.50 149 ARG A N 1
ATOM 1151 C CA . ARG A 1 149 ? -3.958 -11.998 11.839 1.00 83.50 149 ARG A CA 1
ATOM 1152 C C . ARG A 1 149 ? -4.804 -12.833 12.796 1.00 83.50 149 ARG A C 1
ATOM 1154 O O . ARG A 1 149 ? -4.236 -13.625 13.545 1.00 83.50 149 ARG A O 1
ATOM 1161 N N . ALA A 1 150 ? -6.124 -12.659 12.774 1.00 85.06 150 ALA A N 1
ATOM 1162 C CA . ALA A 1 150 ? -7.051 -13.409 13.618 1.00 85.06 150 ALA A CA 1
ATOM 1163 C C . ALA A 1 150 ? -7.075 -14.904 13.261 1.00 85.06 150 ALA A C 1
ATOM 1165 O O . ALA A 1 150 ? -7.123 -15.745 14.153 1.00 85.06 150 ALA A O 1
ATOM 1166 N N . ALA A 1 151 ? -6.962 -15.235 11.973 1.00 82.50 151 ALA A N 1
ATOM 1167 C CA . ALA A 1 151 ? -6.910 -16.613 11.490 1.00 82.50 151 ALA A CA 1
ATOM 1168 C C . ALA A 1 151 ? -5.572 -17.329 11.773 1.00 82.50 151 ALA A C 1
ATOM 1170 O O . ALA A 1 151 ? -5.444 -18.517 11.490 1.00 82.50 151 ALA A O 1
ATOM 1171 N N . GLY A 1 152 ? -4.544 -16.624 12.266 1.00 69.12 152 GLY A N 1
ATOM 1172 C CA . GLY A 1 152 ? -3.205 -17.190 12.476 1.00 69.12 152 GLY A CA 1
ATOM 1173 C C . GLY A 1 152 ? -2.484 -17.608 11.185 1.00 69.12 152 GLY A C 1
ATOM 1174 O O . GLY A 1 152 ? -1.393 -18.179 11.246 1.00 69.12 152 GLY A O 1
ATOM 1175 N N . SER A 1 153 ? -3.058 -17.308 10.016 1.00 59.00 153 SER A N 1
ATOM 1176 C CA . SER A 1 153 ? -2.508 -17.662 8.709 1.00 59.00 153 SER A CA 1
ATOM 1177 C C . SER A 1 153 ? -1.425 -16.660 8.315 1.00 59.00 153 SER A C 1
ATOM 1179 O O . SER A 1 153 ? -1.644 -15.716 7.564 1.00 59.00 153 SER A O 1
ATOM 1181 N N . PHE A 1 154 ? -0.213 -16.832 8.838 1.00 54.81 154 PHE A N 1
ATOM 1182 C CA . PHE A 1 154 ? 0.945 -16.045 8.402 1.00 54.81 154 PHE A CA 1
ATOM 1183 C C . PHE A 1 154 ? 1.531 -16.606 7.098 1.00 54.81 154 PHE A C 1
ATOM 1185 O O . PHE A 1 154 ? 2.708 -16.952 7.035 1.00 54.81 154 PHE A O 1
ATOM 1192 N N . MET A 1 155 ? 0.729 -16.675 6.034 1.00 45.22 155 MET A N 1
ATOM 1193 C CA . MET A 1 155 ? 1.226 -16.850 4.668 1.00 45.22 155 MET A CA 1
ATOM 1194 C C . MET A 1 155 ? 0.546 -15.855 3.732 1.00 45.22 155 MET A C 1
ATOM 1196 O O . MET A 1 155 ? -0.670 -15.820 3.601 1.00 45.22 155 MET A O 1
ATOM 1200 N N . GLY A 1 156 ? 1.370 -15.010 3.112 1.00 42.78 156 GLY A N 1
ATOM 1201 C CA . GLY A 1 156 ? 0.927 -13.959 2.211 1.00 42.78 156 GLY A CA 1
ATOM 1202 C C . GLY A 1 156 ? 0.332 -14.499 0.915 1.00 42.78 156 GLY A C 1
ATOM 1203 O O . GLY A 1 156 ? 0.997 -15.231 0.186 1.00 42.78 156 GLY A O 1
ATOM 1204 N N . ALA A 1 157 ? -0.889 -14.063 0.643 1.00 35.44 157 ALA A N 1
ATOM 1205 C CA . ALA A 1 157 ? -1.426 -13.687 -0.658 1.00 35.44 157 ALA A CA 1
ATOM 1206 C C . ALA A 1 157 ? -2.705 -12.869 -0.372 1.00 35.44 157 ALA A C 1
ATOM 1208 O O . ALA A 1 157 ? -3.433 -13.239 0.554 1.00 35.44 157 ALA A O 1
ATOM 1209 N N . PRO A 1 158 ? -3.007 -11.769 -1.086 1.00 36.72 158 PRO A N 1
ATOM 1210 C CA . PRO A 1 158 ? -4.378 -11.288 -1.142 1.00 36.72 158 PRO A CA 1
ATOM 1211 C C . PRO A 1 158 ? -5.269 -12.447 -1.597 1.00 36.72 158 PRO A C 1
ATOM 1213 O O . PRO A 1 158 ? -4.901 -13.217 -2.490 1.00 36.72 158 PRO A O 1
ATOM 1216 N N . ALA A 1 159 ? -6.409 -12.597 -0.923 1.00 35.56 159 ALA A N 1
ATOM 1217 C CA . ALA A 1 159 ? -7.462 -13.497 -1.353 1.00 35.56 159 ALA A CA 1
ATOM 1218 C C . ALA A 1 159 ? -7.728 -13.230 -2.837 1.00 35.56 159 ALA A C 1
ATOM 1220 O O . ALA A 1 159 ? -7.955 -12.082 -3.224 1.00 35.56 159 ALA A O 1
ATOM 1221 N N . LYS A 1 160 ? -7.660 -14.276 -3.666 1.00 30.86 160 LYS A N 1
ATOM 1222 C CA . LYS A 1 160 ? -8.266 -14.216 -4.991 1.00 30.86 160 LYS A CA 1
ATOM 1223 C C . LYS A 1 160 ? -9.713 -13.781 -4.767 1.00 30.86 160 LYS A C 1
ATOM 1225 O O . LYS A 1 160 ? -10.422 -14.444 -4.012 1.00 30.86 160 LYS A O 1
ATOM 1230 N N . LEU A 1 161 ? -10.111 -12.660 -5.361 1.00 36.44 161 LEU A N 1
ATOM 1231 C CA . LEU A 1 161 ? -11.518 -12.452 -5.668 1.00 36.44 161 LEU A CA 1
ATOM 1232 C C . LEU A 1 161 ? -11.869 -13.625 -6.580 1.00 36.44 161 LEU A C 1
ATOM 1234 O O . LEU A 1 161 ? -11.253 -13.774 -7.638 1.00 36.44 161 LEU A O 1
ATOM 1238 N N . ASP A 1 162 ? -12.716 -14.534 -6.101 1.00 29.97 162 ASP A N 1
ATOM 1239 C CA . ASP A 1 162 ? -13.363 -15.435 -7.035 1.00 29.97 162 ASP A CA 1
ATOM 1240 C C . ASP A 1 162 ? -14.232 -14.566 -7.949 1.00 29.97 162 ASP A C 1
ATOM 1242 O O . ASP A 1 162 ? -14.927 -13.649 -7.509 1.00 29.97 162 ASP A O 1
ATOM 1246 N N . GLU A 1 163 ? -14.041 -14.754 -9.245 1.00 31.61 163 GLU A N 1
ATOM 1247 C CA . GLU A 1 163 ? -15.017 -14.364 -10.241 1.00 31.61 163 GLU A CA 1
ATOM 1248 C C . GLU A 1 163 ? -15.770 -15.654 -10.556 1.00 31.61 163 GLU A C 1
ATOM 1250 O O . GLU A 1 163 ? -15.179 -16.637 -11.017 1.00 31.61 163 GLU A O 1
ATOM 1255 N N . SER A 1 164 ? -17.050 -15.658 -10.195 1.00 39.66 164 SER A N 1
ATOM 1256 C CA . SER A 1 164 ? -18.073 -16.583 -10.680 1.00 39.66 164 SER A CA 1
ATOM 1257 C C . SER A 1 164 ? -18.290 -16.439 -12.181 1.00 39.66 164 SER A C 1
ATOM 1259 O O . SER A 1 164 ? -18.393 -15.265 -12.612 1.00 39.66 164 SER A O 1
#

pLDDT: mean 83.19, std 17.43, range [29.97, 98.56]

Radius of gyration: 16.6 Å; Cα contacts (8 Å, |Δi|>4): 222; chains: 1; bounding box: 37×35×44 Å

Solvent-accessible surface area (backbone atoms only — not comparable to full-atom values): 9322 Å² total; per-residue (Å²): 131,84,74,64,70,37,20,82,88,48,89,46,61,62,62,52,50,100,34,24,23,62,67,62,43,41,46,21,44,72,48,83,58,94,27,24,52,87,56,44,46,63,76,59,53,51,68,67,63,29,57,42,22,56,44,50,66,70,58,51,50,50,52,35,58,66,37,68,53,21,8,60,56,79,63,73,38,49,34,73,42,81,40,60,47,48,90,75,51,44,85,92,41,46,43,58,81,35,55,70,42,44,22,23,67,70,56,52,52,50,40,58,75,36,64,78,34,52,70,50,29,51,52,41,40,78,70,64,42,99,54,35,71,60,32,53,34,48,30,54,48,54,52,53,46,51,51,39,62,74,68,67,53,87,66,94,62,75,77,77,77,82,80,129

Organism: Clavibacter michiganensis subsp. michiganensis (strain NCPPB 382) (NCBI:txid443906)

Sequence (164 aa):
MSVKKTCVHCASTRIVFEGLCREHYLETVFTGQPLSPDVLEPLFFNPWSAASHRLSRDRHRRMFLATEGMCGLCLVMPPEVIDHDHKCCGIGYGCGRCVRGLVCVSCNNLLGRIHDSPARARKLIAAGHPRADYHEKAITYLDAYAAVRAAGSFMGAPAKLDES

Secondary structure (DSSP, 8-state):
-PPPSS-SSSS---EEETTEEHHHHHHHHHSSSSS-HHHHHHHH--HHHHHHTT--HHHHHHHHHHTTTS-TTTSSS---EEEE-HHHH-SS---TTTEEEEE-HHHHHHHHHTTT-HHHHHHHHHTT-TTHHHHHHHHHHHHHHHHHHHTT-----PPP----

Nearest PDB structures (foldseek):
  3fb2-assembly2_B  TM=7.084E-01  e=9.010E+00  Homo sapiens
  3kbu-assembly1_A  TM=6.395E-01  e=9.545E+00  Homo sapiens
  8pv5-assembly1_Lh  TM=4.830E-01  e=8.030E+00  Thermochaetoides thermophila DSM 1495

InterPro domains:
  IPR004211 Recombination endonuclease VII [PF02945] (54-125)
  IPR038563 Recombination endonuclease VII superfamily [G3DSA:3.40.1800.10] (51-124)
  IPR044925 His-Me finger superfamily [SSF54060] (55-143)